Protein AF-A0A2S9FN72-F1 (afdb_monomer_lite)

Radius of gyration: 17.85 Å; chains: 1; bounding box: 38×39×51 Å

Sequence (129 aa):
HHTYTNIVGLDRDIGYGILRMSSDQRWRPYYLGNPVYAFLLMVLFQYGVALHEMESEKIASGEITLTDKKEILSGIWAKTKRQTLKDYVAFPLLAGPFAPWVFTGNLTANLMRNVWSYMIIFCGHFPED

Structure (mmCIF, N/CA/C/O backbone):
data_AF-A0A2S9FN72-F1
#
_entry.id   AF-A0A2S9FN72-F1
#
loop_
_atom_site.group_PDB
_atom_site.id
_atom_site.type_symbol
_atom_site.label_atom_id
_atom_site.label_alt_id
_atom_site.label_comp_id
_atom_site.label_asym_id
_atom_site.label_entity_id
_atom_site.label_seq_id
_atom_site.pdbx_PDB_ins_code
_atom_site.Cartn_x
_atom_site.Cartn_y
_atom_site.Cartn_z
_atom_site.occupancy
_atom_site.B_iso_or_equiv
_atom_site.auth_seq_id
_atom_site.auth_comp_id
_atom_site.auth_asym_id
_atom_site.auth_atom_id
_atom_site.pdbx_PDB_model_num
ATOM 1 N N . HIS A 1 1 ? 7.929 -3.745 20.448 1.00 47.62 1 HIS A N 1
ATOM 2 C CA . HIS A 1 1 ? 6.884 -3.291 19.509 1.00 47.62 1 HIS A CA 1
ATOM 3 C C . HIS A 1 1 ? 5.684 -4.235 19.441 1.00 47.62 1 HIS A C 1
ATOM 5 O O . HIS A 1 1 ? 4.637 -3.748 19.069 1.00 47.62 1 HIS A O 1
ATOM 11 N N . HIS A 1 2 ? 5.755 -5.481 19.932 1.00 48.53 2 HIS A N 1
ATOM 12 C CA . HIS A 1 2 ? 4.562 -6.288 20.228 1.00 48.53 2 HIS A CA 1
ATOM 13 C C . HIS A 1 2 ? 4.773 -6.946 21.596 1.00 48.53 2 HIS A C 1
ATOM 15 O O . HIS A 1 2 ? 5.497 -7.927 21.712 1.00 48.53 2 HIS A O 1
ATOM 21 N N . THR A 1 3 ? 4.283 -6.308 22.660 1.00 54.97 3 THR A N 1
ATOM 22 C CA . THR A 1 3 ? 4.331 -6.876 24.025 1.00 54.97 3 THR A CA 1
ATOM 23 C C . THR A 1 3 ? 3.070 -7.693 24.314 1.00 54.97 3 THR A C 1
ATOM 25 O O . THR A 1 3 ? 3.100 -8.611 25.124 1.00 54.97 3 THR A O 1
ATOM 28 N N . TYR A 1 4 ? 1.981 -7.387 23.609 1.00 57.78 4 TYR A N 1
ATOM 29 C CA . TYR A 1 4 ? 0.697 -8.064 23.693 1.00 57.78 4 TYR A CA 1
ATOM 30 C C . TYR A 1 4 ? 0.298 -8.460 22.277 1.00 57.78 4 TYR A C 1
ATOM 32 O O . TYR A 1 4 ? -0.337 -7.677 21.584 1.00 57.78 4 TYR A O 1
ATOM 40 N N . THR A 1 5 ? 0.756 -9.625 21.824 1.00 60.44 5 THR A N 1
ATOM 41 C CA . THR A 1 5 ? 0.338 -10.192 20.538 1.00 60.44 5 THR A CA 1
ATOM 42 C C . THR A 1 5 ? -0.960 -10.959 20.745 1.00 60.44 5 THR A C 1
ATOM 44 O O . THR A 1 5 ? -1.082 -11.731 21.695 1.00 60.44 5 THR A O 1
ATOM 47 N N . ASN A 1 6 ? -1.919 -10.742 19.861 1.00 62.75 6 ASN A N 1
ATOM 48 C CA . ASN A 1 6 ? -3.219 -11.385 19.813 1.00 62.75 6 ASN A CA 1
ATOM 49 C C . ASN A 1 6 ? -4.164 -11.151 21.009 1.00 62.75 6 ASN A C 1
ATOM 51 O O . ASN A 1 6 ? -5.056 -11.956 21.268 1.00 62.75 6 ASN A O 1
ATOM 55 N N . ILE A 1 7 ? -4.023 -10.030 21.725 1.00 63.84 7 ILE A N 1
ATOM 56 C CA . ILE A 1 7 ? -4.924 -9.673 22.834 1.00 63.84 7 ILE A CA 1
ATOM 57 C C . ILE A 1 7 ? -5.877 -8.554 22.410 1.00 63.84 7 ILE A C 1
ATOM 59 O O . ILE A 1 7 ? -5.453 -7.433 22.126 1.00 63.84 7 ILE A O 1
ATOM 63 N N . VAL A 1 8 ? -7.181 -8.833 22.428 1.00 62.31 8 VAL A N 1
ATOM 64 C CA . VAL A 1 8 ? -8.228 -7.858 22.087 1.00 62.31 8 VAL A CA 1
ATOM 65 C C . VAL A 1 8 ? -8.126 -6.627 22.998 1.00 62.31 8 VAL A C 1
ATOM 67 O O . VAL A 1 8 ? -8.187 -6.733 24.220 1.00 62.31 8 VAL A O 1
ATOM 70 N N . GLY A 1 9 ? -7.967 -5.444 22.397 1.00 62.22 9 GLY A N 1
ATOM 71 C CA . GLY A 1 9 ? -7.860 -4.163 23.109 1.00 62.22 9 GLY A CA 1
ATOM 72 C C . GLY A 1 9 ? -6.451 -3.782 23.583 1.00 62.22 9 GLY A C 1
ATOM 73 O O . GLY A 1 9 ? -6.269 -2.665 24.066 1.00 62.22 9 GLY A O 1
ATOM 74 N N . LEU A 1 10 ? -5.460 -4.666 23.426 1.00 60.31 10 LEU A N 1
ATOM 75 C CA . LEU A 1 10 ? -4.051 -4.430 23.779 1.00 60.31 10 LEU A CA 1
ATOM 76 C C . LEU A 1 10 ? -3.115 -4.582 22.573 1.00 60.31 10 LEU A C 1
ATOM 78 O O . LEU A 1 10 ? -2.146 -3.827 22.462 1.00 60.31 10 LEU A O 1
ATOM 82 N N . ASP A 1 11 ? -3.415 -5.519 21.673 1.00 62.31 11 ASP A N 1
ATOM 83 C CA . ASP A 1 11 ? -2.740 -5.651 20.388 1.00 62.31 11 ASP A CA 1
ATOM 84 C C . ASP A 1 11 ? -3.331 -4.674 19.371 1.00 62.31 11 ASP A C 1
ATOM 86 O O . ASP A 1 11 ? -4.547 -4.620 19.168 1.00 62.31 11 ASP A O 1
ATOM 90 N N . ARG A 1 12 ? -2.452 -3.917 18.711 1.00 60.97 12 ARG A N 1
ATOM 91 C CA . ARG A 1 12 ? -2.835 -3.020 17.617 1.00 60.97 12 ARG A CA 1
ATOM 92 C C . ARG A 1 12 ? -3.112 -3.754 16.318 1.00 60.97 12 ARG A C 1
ATOM 94 O O . ARG A 1 12 ? -3.816 -3.223 15.463 1.00 60.97 12 ARG A O 1
ATOM 101 N N . ASP A 1 13 ? -2.633 -4.980 16.209 1.00 61.84 13 ASP A N 1
ATOM 102 C CA . ASP A 1 13 ? -2.800 -5.779 15.011 1.00 61.84 13 ASP A CA 1
ATOM 103 C C . ASP A 1 13 ? -4.122 -6.584 15.035 1.00 61.84 13 ASP A C 1
ATOM 105 O O . ASP A 1 13 ? -4.658 -6.921 13.976 1.00 61.84 13 ASP A O 1
ATOM 109 N N . ILE A 1 14 ? -4.750 -6.783 16.211 1.00 53.97 14 ILE A N 1
ATOM 110 C CA . ILE A 1 14 ? -6.121 -7.317 16.333 1.00 53.97 14 ILE A CA 1
ATOM 111 C C . ILE A 1 14 ? -7.165 -6.196 16.237 1.00 53.97 14 ILE A C 1
ATOM 113 O O . ILE A 1 14 ? -7.628 -5.612 17.218 1.00 53.97 14 ILE A O 1
ATOM 117 N N . GLY A 1 15 ? -7.612 -5.965 15.003 1.00 55.94 15 GLY A N 1
ATOM 118 C CA . GLY A 1 15 ? -8.950 -5.456 14.707 1.00 55.94 15 GLY A CA 1
ATOM 119 C C . GLY A 1 15 ? -9.209 -3.994 15.075 1.00 55.94 15 GLY A C 1
ATOM 120 O O . GLY A 1 15 ? -10.265 -3.666 15.623 1.00 55.94 15 GLY A O 1
ATOM 121 N N . TYR A 1 16 ? -8.303 -3.096 14.708 1.00 56.41 16 TYR A N 1
ATOM 122 C CA . TYR A 1 16 ? -8.529 -1.657 14.823 1.00 56.41 16 TYR A CA 1
ATOM 123 C C . TYR A 1 16 ? -9.476 -1.121 13.735 1.00 56.41 16 TYR A C 1
ATOM 125 O O . TYR A 1 16 ? -9.081 -0.638 12.675 1.00 56.41 16 TYR A O 1
ATOM 133 N N . GLY A 1 17 ? -10.775 -1.286 13.991 1.00 54.28 17 GLY A N 1
ATOM 134 C CA . GLY A 1 17 ? -11.840 -0.467 13.410 1.00 54.28 17 GLY A CA 1
ATOM 135 C C . GLY A 1 17 ? -12.263 -0.800 11.979 1.00 54.28 17 GLY A C 1
ATOM 136 O O . GLY A 1 17 ? -13.459 -0.750 11.712 1.00 54.28 17 GLY A O 1
ATOM 137 N N . ILE A 1 18 ? -11.340 -1.177 11.089 1.00 62.81 18 ILE A N 1
ATOM 138 C CA . ILE A 1 18 ? -11.636 -1.456 9.671 1.00 62.81 18 ILE A CA 1
ATOM 139 C C . ILE A 1 18 ? -12.204 -2.865 9.492 1.00 62.81 18 ILE A C 1
ATOM 141 O O . ILE A 1 18 ? -13.175 -3.057 8.761 1.00 62.81 18 ILE A O 1
ATOM 145 N N . LEU A 1 19 ? -11.603 -3.847 10.169 1.00 71.25 19 LEU A N 1
ATOM 146 C CA . LEU A 1 19 ? -12.016 -5.242 10.106 1.00 71.25 19 LEU A CA 1
ATOM 147 C C . LEU A 1 19 ? -12.335 -5.781 11.489 1.00 71.25 19 LEU A C 1
ATOM 149 O O . LEU A 1 19 ? -11.505 -5.723 12.394 1.00 71.25 19 LEU A O 1
ATOM 153 N N . ARG A 1 20 ? -13.528 -6.358 11.632 1.00 75.56 20 ARG A N 1
ATOM 154 C CA . ARG A 1 20 ? -13.855 -7.183 12.797 1.00 75.56 20 ARG A CA 1
ATOM 155 C C . ARG A 1 20 ? -13.187 -8.549 12.652 1.00 75.56 20 ARG A C 1
ATO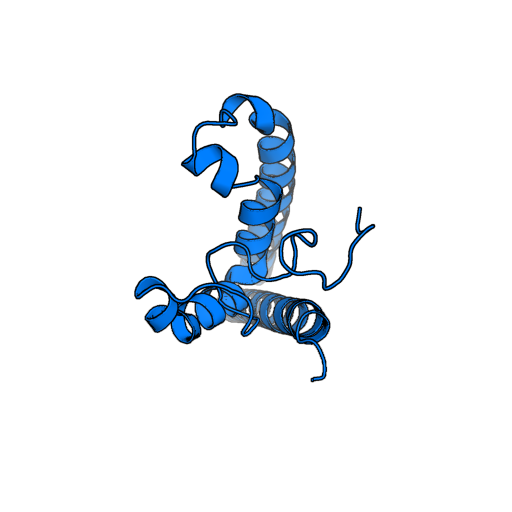M 157 O O . ARG A 1 20 ? -13.559 -9.276 11.732 1.00 75.56 20 ARG A O 1
ATOM 164 N N . MET A 1 21 ? -12.243 -8.881 13.535 1.00 71.38 21 MET A N 1
ATOM 165 C CA . MET A 1 21 ? -11.458 -10.130 13.471 1.00 71.38 21 MET A CA 1
ATOM 166 C C . MET A 1 21 ? -11.726 -11.110 14.622 1.00 71.38 21 MET A C 1
ATOM 168 O O . MET A 1 21 ? -11.480 -12.296 14.460 1.00 71.38 21 MET A O 1
ATOM 172 N N . SER A 1 22 ? -12.273 -10.647 15.753 1.00 71.31 22 SER A N 1
ATOM 173 C CA . SER A 1 22 ? -12.630 -11.498 16.902 1.00 71.31 22 SER A CA 1
ATOM 174 C C . SER A 1 22 ? -14.106 -11.337 17.290 1.00 71.31 22 SER A C 1
ATOM 176 O O . SER A 1 22 ? -14.722 -10.284 17.065 1.00 71.31 22 SER A O 1
ATOM 178 N N . SER A 1 23 ? -14.687 -12.388 17.883 1.00 72.56 23 SER A N 1
ATOM 179 C CA . SER A 1 23 ? -16.031 -12.372 18.469 1.00 72.56 23 SER A CA 1
ATOM 180 C C . SER A 1 23 ? -16.177 -11.342 19.586 1.00 72.56 23 SER A C 1
ATOM 182 O O . SER A 1 23 ? -17.244 -10.733 19.697 1.00 72.56 23 SER A O 1
ATOM 184 N N . ASP A 1 24 ? -15.098 -11.096 20.331 1.00 73.50 24 ASP A N 1
ATOM 185 C CA . ASP A 1 24 ? -15.058 -10.203 21.496 1.00 73.50 24 ASP A CA 1
ATOM 186 C C . ASP A 1 24 ? -15.210 -8.724 21.112 1.00 73.50 24 ASP A C 1
ATOM 188 O O . ASP A 1 24 ? -15.482 -7.860 21.949 1.00 73.50 24 ASP A O 1
ATOM 192 N N . GLN A 1 25 ? -15.082 -8.407 19.820 1.00 71.62 25 GLN A N 1
ATOM 193 C CA . GLN A 1 25 ? -15.306 -7.066 19.301 1.00 71.62 25 GLN A CA 1
ATOM 194 C C . GLN A 1 25 ? -16.803 -6.789 19.115 1.00 71.62 25 GLN A C 1
ATOM 196 O O . GLN A 1 25 ? -17.500 -7.467 18.345 1.00 71.62 25 GLN A O 1
ATOM 201 N N . ARG A 1 26 ? -17.293 -5.735 19.786 1.00 77.31 26 ARG A N 1
ATOM 202 C CA . ARG A 1 26 ? -18.696 -5.300 19.729 1.00 77.31 26 ARG A CA 1
ATOM 203 C C . ARG A 1 26 ? -19.118 -5.010 18.291 1.00 77.31 26 ARG A C 1
ATOM 205 O O . ARG A 1 26 ? -18.533 -4.167 17.617 1.00 77.31 26 ARG A O 1
ATOM 212 N N . TRP A 1 27 ? -20.180 -5.673 17.849 1.00 81.06 27 TRP A N 1
ATOM 213 C CA . TRP A 1 27 ? -20.680 -5.536 16.487 1.00 81.06 27 TRP A CA 1
ATOM 214 C C . TRP A 1 27 ? -21.222 -4.125 16.197 1.00 81.06 27 TRP A C 1
ATOM 216 O O . TRP A 1 27 ? -21.864 -3.497 17.042 1.00 81.06 27 TRP A O 1
ATOM 226 N N . ARG A 1 28 ? -20.973 -3.643 14.974 1.00 79.19 28 ARG A N 1
ATOM 227 C CA . ARG A 1 28 ? -21.467 -2.382 14.408 1.00 79.19 28 ARG A CA 1
ATOM 228 C C . ARG A 1 28 ? -21.844 -2.604 12.934 1.00 79.19 28 ARG A C 1
ATOM 230 O O . ARG A 1 28 ? -21.137 -3.354 12.262 1.00 79.19 28 ARG A O 1
ATOM 237 N N . PRO A 1 29 ? -22.863 -1.907 12.394 1.00 83.00 29 PRO A N 1
ATOM 238 C CA . PRO A 1 29 ? -23.276 -2.043 10.990 1.00 83.00 29 PRO A CA 1
ATOM 239 C C . PRO A 1 29 ? -22.162 -1.797 9.961 1.00 83.00 29 PRO A C 1
ATOM 241 O O . PRO A 1 29 ? -22.183 -2.379 8.884 1.00 83.00 29 PRO A O 1
ATOM 244 N N . TYR A 1 30 ? -21.162 -0.982 10.310 1.00 78.00 30 TYR A N 1
ATOM 245 C CA . TYR A 1 30 ? -19.958 -0.752 9.505 1.00 78.00 30 TYR A CA 1
ATOM 246 C C . TYR A 1 30 ? -19.255 -2.060 9.087 1.00 78.00 30 TYR A C 1
ATOM 248 O O . TYR A 1 30 ? -18.787 -2.177 7.957 1.00 78.00 30 TYR A O 1
ATOM 256 N N . TYR A 1 31 ? -19.258 -3.088 9.942 1.00 82.19 31 TYR A N 1
ATOM 257 C CA . TYR A 1 31 ? -18.594 -4.365 9.655 1.00 82.19 31 TYR A CA 1
ATOM 258 C C . TYR A 1 31 ? -19.297 -5.221 8.599 1.00 82.19 31 TYR A C 1
ATOM 260 O O . TYR A 1 31 ? -18.741 -6.233 8.185 1.00 82.19 31 TYR A O 1
ATOM 268 N N . LEU A 1 32 ? -20.475 -4.831 8.099 1.00 82.88 32 LEU A N 1
ATOM 269 C CA . LEU A 1 32 ? -21.039 -5.453 6.894 1.00 82.88 32 LEU A CA 1
ATOM 270 C C . LEU A 1 32 ? -20.109 -5.272 5.682 1.00 82.88 32 LEU A C 1
ATOM 272 O O . LEU A 1 32 ? -20.088 -6.114 4.788 1.00 82.88 32 LEU A O 1
ATOM 276 N N . GLY A 1 33 ? -19.296 -4.210 5.682 1.00 84.25 33 GLY A N 1
ATOM 277 C CA . GLY A 1 33 ? -18.266 -3.961 4.678 1.00 84.25 33 GLY A CA 1
ATOM 278 C C . GLY A 1 33 ? -16.979 -4.773 4.856 1.00 84.25 33 GLY A C 1
ATOM 279 O O . GLY A 1 33 ? -16.101 -4.644 4.006 1.00 84.25 33 GLY A O 1
ATOM 280 N N . ASN A 1 34 ? -16.852 -5.617 5.896 1.00 82.06 34 ASN A N 1
ATOM 281 C CA . ASN A 1 34 ? -15.629 -6.384 6.192 1.00 82.06 34 ASN A CA 1
ATOM 282 C C . ASN A 1 34 ? -15.005 -7.038 4.943 1.00 82.06 34 ASN A C 1
ATOM 284 O O . ASN A 1 34 ? -13.820 -6.826 4.702 1.00 82.06 34 ASN A O 1
ATOM 288 N N . PRO A 1 35 ? -15.756 -7.789 4.110 1.00 83.75 35 PRO A N 1
ATOM 289 C CA . PRO A 1 35 ? -15.171 -8.446 2.940 1.00 83.75 35 PRO A CA 1
ATOM 290 C C . PRO A 1 35 ? -14.572 -7.455 1.933 1.00 83.75 35 PRO A C 1
ATOM 292 O O . PRO A 1 35 ? -13.515 -7.705 1.357 1.00 83.75 35 PRO A O 1
ATOM 295 N N . VAL A 1 36 ? -15.222 -6.304 1.748 1.00 83.12 36 VAL A N 1
ATOM 296 C CA . VAL A 1 36 ? -14.769 -5.253 0.828 1.00 83.12 36 VAL A CA 1
ATOM 297 C C . VAL A 1 36 ? -13.529 -4.561 1.381 1.00 83.12 36 VAL A C 1
ATOM 299 O O . VAL A 1 36 ? -12.555 -4.371 0.655 1.00 83.12 36 VAL A O 1
ATOM 302 N N . TYR A 1 37 ? -13.530 -4.217 2.669 1.00 80.12 37 TYR A N 1
ATOM 303 C CA . TYR A 1 37 ? -12.377 -3.587 3.307 1.00 80.12 37 TYR A CA 1
ATOM 304 C C . TYR A 1 37 ? -11.169 -4.523 3.344 1.00 80.12 37 TYR A C 1
ATOM 306 O O . TYR A 1 37 ? -10.057 -4.075 3.081 1.00 80.12 37 TYR A O 1
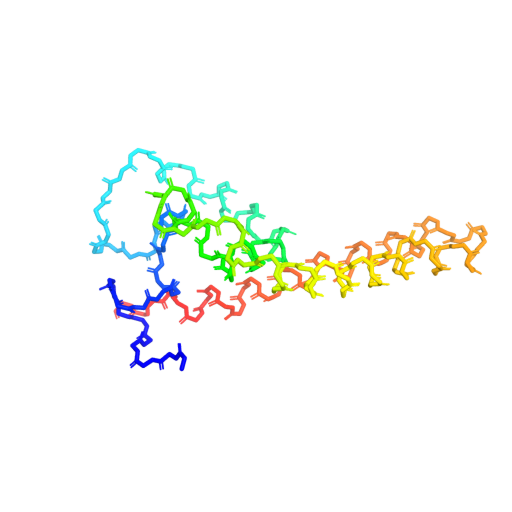ATOM 314 N N . ALA A 1 38 ? -11.385 -5.820 3.574 1.00 82.06 38 ALA A N 1
ATOM 315 C CA . ALA A 1 38 ? -10.344 -6.843 3.526 1.00 82.06 38 ALA A CA 1
ATOM 316 C C . ALA A 1 38 ? -9.741 -6.958 2.128 1.00 82.06 38 ALA A C 1
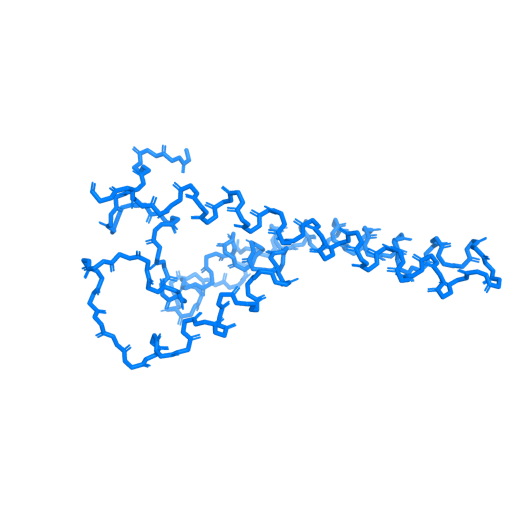ATOM 318 O O . ALA A 1 38 ? -8.522 -6.931 1.979 1.00 82.06 38 ALA A O 1
ATOM 319 N N . PHE A 1 39 ? -10.580 -6.994 1.094 1.00 82.56 39 PHE A N 1
ATOM 320 C CA . PHE A 1 39 ? -10.111 -7.029 -0.287 1.00 82.56 39 PHE A CA 1
ATOM 321 C C . PHE A 1 39 ? -9.314 -5.772 -0.669 1.00 82.56 39 PHE A C 1
ATOM 323 O O . PHE A 1 39 ? -8.234 -5.871 -1.254 1.00 82.56 39 PHE A O 1
ATOM 330 N N . LEU A 1 40 ? -9.811 -4.584 -0.312 1.00 80.94 40 LEU A N 1
ATOM 331 C CA . LEU A 1 40 ? -9.111 -3.328 -0.585 1.00 80.94 40 LEU A CA 1
ATOM 332 C C . LEU A 1 40 ? -7.789 -3.242 0.180 1.00 80.94 40 LEU A C 1
ATOM 334 O O . LEU A 1 40 ? -6.781 -2.852 -0.407 1.00 80.94 40 LEU A O 1
ATOM 338 N N . LEU A 1 41 ? -7.765 -3.657 1.449 1.00 80.06 41 LEU A N 1
ATOM 339 C CA . LEU A 1 41 ? -6.538 -3.756 2.238 1.00 80.06 41 LEU A CA 1
ATOM 340 C C . LEU A 1 41 ? -5.557 -4.763 1.637 1.00 80.06 41 LEU A C 1
ATOM 342 O O . LEU A 1 41 ? -4.365 -4.490 1.622 1.00 80.06 41 LEU A O 1
ATOM 346 N N . MET A 1 42 ? -6.031 -5.883 1.096 1.00 80.00 42 MET A N 1
ATOM 347 C CA . MET A 1 42 ? -5.183 -6.879 0.444 1.00 80.00 42 MET A CA 1
ATOM 348 C C . MET A 1 42 ? -4.528 -6.326 -0.829 1.00 80.00 42 MET A C 1
ATOM 350 O O . MET A 1 42 ? -3.323 -6.470 -1.021 1.00 80.00 42 MET A O 1
ATOM 354 N N . VAL A 1 43 ? -5.292 -5.656 -1.695 1.00 80.69 43 VAL A N 1
ATOM 355 C CA . VAL A 1 43 ? -4.779 -5.108 -2.966 1.00 80.69 43 VAL A CA 1
ATOM 356 C C . VAL A 1 43 ? -3.909 -3.867 -2.740 1.00 80.69 43 VAL A C 1
ATOM 358 O O . VAL A 1 43 ? -2.909 -3.665 -3.434 1.00 80.69 43 VAL A O 1
ATOM 361 N N . LEU A 1 44 ? -4.257 -3.046 -1.749 1.00 76.69 44 LEU A N 1
ATOM 362 C CA . LEU A 1 44 ? -3.589 -1.784 -1.426 1.00 76.69 44 LEU A CA 1
ATOM 363 C C . LEU A 1 44 ? -2.709 -1.889 -0.177 1.00 76.69 44 LEU A C 1
ATOM 365 O O . LEU A 1 44 ? -2.415 -0.867 0.441 1.00 76.69 44 LEU A O 1
ATOM 369 N N . PHE A 1 45 ? -2.260 -3.093 0.186 1.00 75.25 45 PHE A N 1
ATOM 370 C CA . PHE A 1 45 ? -1.619 -3.370 1.475 1.00 75.25 45 PHE A CA 1
ATOM 371 C C . PHE A 1 45 ? -0.481 -2.410 1.818 1.00 75.25 45 PHE A C 1
ATOM 373 O O . PHE A 1 45 ? -0.416 -1.882 2.921 1.00 75.25 45 PHE A O 1
ATOM 380 N N . GLN A 1 46 ? 0.365 -2.084 0.842 1.00 70.38 46 GLN A N 1
ATOM 381 C CA . GLN A 1 46 ? 1.443 -1.108 1.012 1.00 70.38 46 GLN A CA 1
ATOM 382 C C . GLN A 1 46 ? 0.980 0.285 1.466 1.00 70.38 46 GLN A C 1
ATOM 384 O O . GLN A 1 46 ? 1.669 0.939 2.243 1.00 70.38 46 GLN A O 1
ATOM 389 N N . TYR A 1 47 ? -0.183 0.735 0.992 1.00 68.69 47 TYR A N 1
ATOM 390 C CA . TYR A 1 47 ? -0.794 2.000 1.389 1.00 68.69 47 TYR A CA 1
ATOM 391 C C . TYR A 1 47 ? -1.548 1.850 2.712 1.00 68.69 47 TYR A C 1
ATOM 393 O O . TYR A 1 47 ? -1.521 2.767 3.528 1.00 68.69 47 TYR A O 1
ATOM 401 N N . GLY A 1 48 ? -2.158 0.684 2.951 1.00 67.56 48 GLY A N 1
ATOM 402 C CA . GLY A 1 48 ? -2.790 0.336 4.224 1.00 67.56 48 GLY A CA 1
ATOM 403 C C . GLY A 1 48 ? -1.801 0.354 5.391 1.00 67.56 48 GLY A C 1
ATOM 404 O O . GLY A 1 48 ? -2.074 0.984 6.405 1.00 67.56 48 GLY A O 1
ATOM 405 N N . VAL A 1 49 ? -0.614 -0.236 5.220 1.00 66.38 49 VAL A N 1
ATOM 406 C CA . VAL A 1 49 ? 0.463 -0.209 6.226 1.00 66.38 49 VAL A CA 1
ATOM 407 C C . VAL A 1 49 ? 0.970 1.213 6.461 1.00 66.38 49 VAL A C 1
ATOM 409 O O . VAL A 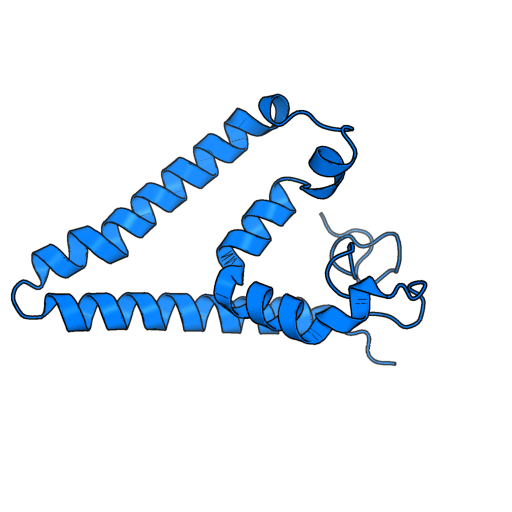1 49 ? 1.154 1.603 7.608 1.00 66.38 49 VAL A O 1
ATOM 412 N N . ALA A 1 50 ? 1.134 2.020 5.408 1.00 66.06 50 ALA A N 1
ATOM 413 C CA . ALA A 1 50 ? 1.529 3.420 5.566 1.00 66.06 50 ALA A CA 1
ATOM 414 C C . ALA A 1 50 ? 0.475 4.227 6.351 1.00 66.06 50 ALA A C 1
ATOM 416 O O . ALA A 1 50 ? 0.820 4.983 7.255 1.00 66.06 50 ALA A O 1
ATOM 417 N N . LEU A 1 51 ? -0.815 4.029 6.059 1.00 63.88 51 LEU A N 1
ATOM 418 C CA . LEU A 1 51 ? -1.919 4.628 6.821 1.00 63.88 51 LEU A CA 1
ATOM 419 C C . LEU A 1 51 ? -1.985 4.118 8.271 1.00 63.88 51 LEU A C 1
ATOM 421 O O . LEU A 1 51 ? -2.382 4.867 9.168 1.00 63.88 51 LEU A O 1
ATOM 425 N N . HIS A 1 52 ? -1.597 2.865 8.505 1.00 64.50 52 HIS A N 1
ATOM 426 C CA . HIS A 1 52 ? -1.536 2.262 9.834 1.00 64.50 52 HIS A CA 1
ATOM 427 C C . HIS A 1 52 ? -0.390 2.853 10.669 1.00 64.50 52 HIS A C 1
ATOM 429 O O . HIS A 1 52 ? -0.604 3.294 11.797 1.00 64.50 52 HIS A O 1
ATOM 435 N N . GLU A 1 53 ? 0.806 2.970 10.088 1.00 63.50 53 GLU A N 1
ATOM 436 C CA . GLU A 1 53 ? 1.980 3.601 10.710 1.00 63.50 53 GLU A CA 1
ATOM 437 C C . GLU A 1 53 ? 1.715 5.081 11.059 1.00 63.50 53 GLU A C 1
ATOM 439 O O . GLU A 1 53 ? 2.175 5.610 12.079 1.00 63.50 53 GLU A O 1
ATOM 444 N N . MET A 1 54 ? 0.868 5.746 10.268 1.00 57.00 54 MET A N 1
ATOM 445 C CA . MET A 1 54 ? 0.406 7.103 10.549 1.00 57.00 54 MET A CA 1
ATOM 446 C C . MET A 1 54 ? -0.525 7.216 11.766 1.00 57.00 54 MET A C 1
ATOM 448 O O . MET A 1 54 ? -0.800 8.340 12.178 1.00 57.00 54 MET A O 1
ATOM 452 N N . GLU A 1 55 ? -0.932 6.122 12.422 1.00 59.84 55 GLU A N 1
ATOM 453 C CA . GLU A 1 55 ? -1.999 6.116 13.442 1.00 59.84 55 GLU A CA 1
ATOM 454 C C . GLU A 1 55 ? -3.214 6.919 12.945 1.00 59.84 55 GLU A C 1
ATOM 456 O O . GLU A 1 55 ? -3.683 7.846 13.607 1.00 59.84 55 GLU A O 1
ATOM 461 N N . SER A 1 56 ? -3.684 6.602 11.735 1.00 55.66 56 SER A N 1
ATOM 462 C CA . SER A 1 56 ? -4.783 7.312 11.063 1.00 55.66 56 SER A CA 1
ATOM 463 C C . SER A 1 56 ? -6.034 7.496 11.935 1.00 55.66 56 SER A C 1
ATOM 465 O O . SER A 1 56 ? -6.738 8.488 11.776 1.00 55.66 56 SER A O 1
ATOM 467 N N . GLU A 1 57 ? -6.266 6.624 12.917 1.00 55.06 57 GLU A N 1
ATOM 468 C CA . GLU A 1 57 ? -7.329 6.780 13.912 1.00 55.06 57 GLU A CA 1
ATOM 469 C C . GLU A 1 57 ? -7.121 7.928 14.900 1.00 55.06 57 GLU A C 1
ATOM 471 O O . GLU A 1 57 ? -8.083 8.617 15.218 1.00 55.06 57 GLU A O 1
ATOM 476 N N . LYS A 1 58 ? -5.890 8.185 15.355 1.00 54.25 58 LYS A N 1
ATOM 477 C CA . LYS A 1 58 ? -5.588 9.332 16.228 1.00 54.25 58 LYS A CA 1
ATOM 478 C C . LYS A 1 58 ? -5.645 10.654 15.476 1.00 54.25 58 LYS A C 1
ATOM 480 O O . LYS A 1 58 ? -5.939 11.696 16.051 1.00 54.25 58 LYS A O 1
ATOM 485 N N . ILE A 1 59 ? -5.385 10.604 14.171 1.00 55.75 59 ILE A N 1
ATOM 486 C CA . ILE A 1 59 ? -5.618 11.734 13.271 1.00 55.75 59 ILE A CA 1
ATOM 487 C C . ILE A 1 59 ? -7.131 11.943 13.092 1.00 55.75 59 ILE A C 1
ATOM 489 O O . ILE A 1 59 ? -7.600 13.076 13.152 1.00 55.75 59 ILE A O 1
ATOM 493 N N . ALA A 1 60 ? -7.908 10.867 12.925 1.00 54.69 60 ALA A N 1
ATOM 494 C CA . ALA A 1 60 ? -9.365 10.934 12.793 1.00 54.69 60 ALA A CA 1
ATOM 495 C C . ALA A 1 60 ? -10.081 11.350 14.094 1.00 54.69 60 ALA A C 1
ATOM 497 O O . ALA A 1 60 ? -11.109 12.022 14.026 1.00 54.69 60 ALA A O 1
ATOM 498 N N . SER A 1 61 ? -9.542 10.994 15.265 1.00 56.84 61 SER A N 1
ATOM 499 C CA . SER A 1 61 ? -10.034 11.431 16.580 1.00 56.84 61 SER A CA 1
ATOM 500 C C . SER A 1 61 ? -9.516 12.813 16.999 1.00 56.84 61 SER A C 1
ATOM 502 O O . SER A 1 61 ? -9.985 13.358 17.995 1.00 56.84 61 SER A O 1
ATOM 504 N N . GLY A 1 62 ? -8.579 13.394 16.239 1.00 55.44 62 GLY A N 1
ATOM 505 C CA . GLY A 1 62 ? -7.982 14.702 16.518 1.00 55.44 62 GLY A CA 1
ATOM 506 C C . GLY A 1 62 ? -6.952 14.711 17.653 1.00 55.44 62 GLY A C 1
ATOM 507 O O . GLY A 1 62 ? -6.532 15.784 18.073 1.00 55.44 62 GLY A O 1
ATOM 508 N N . GLU A 1 63 ? -6.530 13.544 18.147 1.00 56.19 63 GLU A N 1
ATOM 509 C CA . GLU A 1 63 ? -5.491 13.408 19.177 1.00 56.19 63 GLU A CA 1
ATOM 510 C C . GLU A 1 63 ? -4.078 13.714 18.657 1.00 56.19 63 GLU A C 1
ATOM 512 O O . GLU A 1 63 ? -3.202 14.070 19.444 1.00 56.19 63 GLU A O 1
ATOM 517 N N . ILE A 1 64 ? -3.833 13.563 17.349 1.00 57.41 64 ILE A N 1
ATOM 518 C CA . ILE A 1 64 ? -2.532 13.828 16.716 1.00 57.41 64 ILE A CA 1
ATOM 519 C C . ILE A 1 64 ? -2.722 14.681 15.464 1.00 57.41 64 ILE A C 1
ATOM 521 O O . ILE A 1 64 ? -3.563 14.386 14.610 1.00 57.41 64 ILE A O 1
ATOM 525 N N . THR A 1 65 ? -1.891 15.710 15.307 1.00 56.34 65 THR A N 1
ATOM 526 C CA . THR A 1 65 ? -1.925 16.578 14.128 1.00 56.34 65 THR A CA 1
ATOM 527 C C . THR A 1 65 ? -1.073 15.974 13.013 1.00 56.34 65 THR A C 1
ATOM 529 O O . THR A 1 65 ? 0.037 15.502 13.249 1.00 56.34 65 THR A O 1
ATOM 532 N N . LEU A 1 66 ? -1.528 16.055 11.755 1.00 57.47 66 LEU A N 1
ATOM 533 C CA . LEU A 1 66 ? -0.737 15.649 10.574 1.00 57.47 66 LEU A CA 1
ATOM 534 C C . LEU A 1 66 ? 0.664 16.296 10.532 1.00 57.47 66 LEU A C 1
ATOM 536 O O . LEU A 1 66 ? 1.595 15.742 9.947 1.00 57.47 66 LEU A O 1
ATOM 540 N N . THR A 1 67 ? 0.819 17.457 11.170 1.00 59.78 67 THR A N 1
ATOM 541 C CA . THR A 1 67 ? 2.079 18.190 11.317 1.00 59.78 67 THR A CA 1
ATOM 542 C C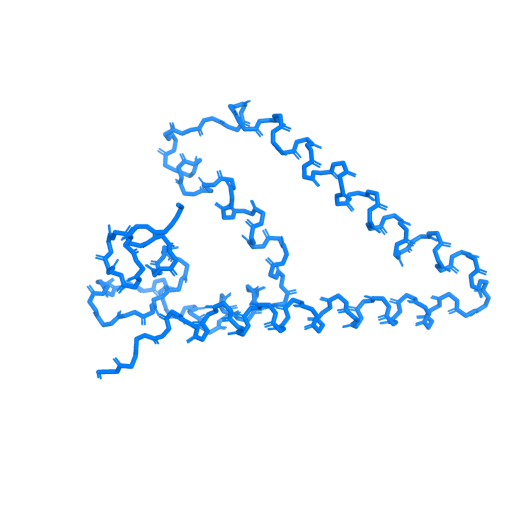 . THR A 1 67 ? 3.114 17.435 12.154 1.00 59.78 67 THR A C 1
ATOM 544 O O . THR A 1 67 ? 4.294 17.473 11.810 1.00 59.78 67 THR A O 1
ATOM 547 N N . ASP A 1 68 ? 2.685 16.689 13.176 1.00 63.53 68 ASP A N 1
ATOM 548 C CA . ASP A 1 68 ? 3.569 15.977 14.112 1.00 63.53 68 ASP A CA 1
ATOM 549 C C . ASP A 1 68 ? 4.236 14.755 13.459 1.00 63.53 68 ASP A C 1
ATOM 551 O O . ASP A 1 68 ? 5.320 14.333 13.855 1.00 63.53 68 ASP A O 1
ATOM 555 N N . LYS A 1 69 ? 3.622 14.211 12.399 1.00 61.75 69 LYS A N 1
ATOM 556 C CA . LYS A 1 69 ? 4.149 13.075 11.619 1.00 61.75 69 LYS A CA 1
ATOM 557 C C . LYS A 1 69 ? 4.704 13.465 10.250 1.00 61.75 69 LYS A C 1
ATOM 559 O O . LYS A 1 69 ? 5.026 12.592 9.441 1.00 61.75 69 LYS A O 1
ATOM 564 N N . LYS A 1 70 ? 4.852 14.764 9.974 1.00 66.56 70 LYS A N 1
ATOM 565 C CA . LYS A 1 70 ? 5.300 15.277 8.670 1.00 66.56 70 LYS A CA 1
ATOM 566 C C . LYS A 1 70 ? 6.681 14.753 8.266 1.00 66.56 70 LYS A C 1
ATOM 568 O O . LYS A 1 70 ? 6.894 14.453 7.094 1.00 66.56 70 LYS A O 1
ATOM 573 N N . GLU A 1 71 ? 7.602 14.621 9.216 1.00 68.06 71 GLU A N 1
ATOM 574 C CA . GLU A 1 71 ? 8.963 14.140 8.956 1.00 68.06 71 GLU A CA 1
ATOM 575 C C . GLU A 1 71 ? 8.970 12.662 8.534 1.00 68.06 71 GLU A C 1
ATOM 577 O O . GLU A 1 71 ? 9.514 12.322 7.480 1.00 68.06 71 GLU A O 1
ATOM 582 N N . ILE A 1 72 ? 8.242 11.810 9.265 1.00 66.75 72 ILE A N 1
ATOM 583 C CA . ILE A 1 72 ? 8.042 10.389 8.934 1.00 66.75 72 ILE A CA 1
ATOM 584 C C . ILE A 1 72 ? 7.361 10.246 7.568 1.00 66.75 72 ILE A C 1
ATOM 586 O O . ILE A 1 72 ? 7.839 9.509 6.700 1.00 66.75 72 ILE A O 1
ATOM 590 N N . LEU A 1 73 ? 6.289 11.011 7.334 1.00 66.25 73 LEU A N 1
ATOM 591 C CA . LEU A 1 73 ? 5.559 10.998 6.069 1.00 66.25 73 LEU A CA 1
ATOM 592 C C . LEU A 1 73 ? 6.455 11.411 4.898 1.00 66.25 73 LEU A C 1
ATOM 594 O O . LEU A 1 73 ? 6.392 10.803 3.831 1.00 66.25 73 LEU A O 1
ATOM 598 N N . SER A 1 74 ? 7.318 12.411 5.095 1.00 68.75 74 SER A N 1
ATOM 599 C CA . SER A 1 74 ? 8.259 12.860 4.069 1.00 68.75 74 SER A CA 1
ATOM 600 C C . SER A 1 74 ? 9.281 11.777 3.706 1.00 68.75 74 SER A C 1
ATOM 602 O O . SER A 1 74 ? 9.576 11.593 2.523 1.00 68.75 74 SER A O 1
ATOM 604 N N . GLY A 1 75 ? 9.755 11.003 4.690 1.00 72.94 75 GLY A N 1
ATOM 605 C CA . GLY A 1 75 ? 10.671 9.882 4.477 1.00 72.94 75 GLY A CA 1
ATOM 606 C C . GLY A 1 75 ? 10.012 8.724 3.725 1.00 72.94 75 GLY A C 1
ATOM 607 O O . GLY A 1 75 ? 10.551 8.248 2.718 1.00 72.94 75 GLY A O 1
ATOM 608 N N . ILE A 1 76 ? 8.813 8.317 4.156 1.00 70.12 76 ILE A N 1
ATOM 609 C CA . ILE A 1 76 ? 8.013 7.281 3.480 1.00 70.12 76 ILE A CA 1
ATOM 610 C C . ILE A 1 76 ? 7.687 7.723 2.051 1.00 70.12 76 ILE A C 1
ATOM 612 O O . ILE A 1 76 ? 7.863 6.947 1.108 1.00 70.12 76 ILE A O 1
ATOM 616 N N . TRP A 1 77 ? 7.283 8.980 1.861 1.00 69.31 77 TRP A N 1
ATOM 617 C CA . TRP A 1 77 ? 6.967 9.542 0.551 1.00 69.31 77 TRP A CA 1
ATOM 618 C C . TRP A 1 77 ? 8.182 9.600 -0.374 1.00 69.31 77 TRP A C 1
ATOM 620 O O . TRP A 1 77 ? 8.086 9.176 -1.523 1.00 69.31 77 TRP A O 1
ATOM 630 N N . ALA A 1 78 ? 9.339 10.068 0.100 1.00 74.75 78 ALA A N 1
ATOM 631 C CA . ALA A 1 78 ? 10.562 10.114 -0.702 1.00 74.75 78 ALA A CA 1
ATOM 632 C C . ALA A 1 78 ? 10.989 8.710 -1.160 1.00 74.75 78 ALA A C 1
ATOM 634 O O . ALA A 1 78 ? 11.337 8.509 -2.330 1.00 74.75 78 ALA A O 1
ATOM 635 N N . LYS A 1 79 ? 10.901 7.724 -0.260 1.00 75.19 79 LYS A N 1
ATOM 636 C CA . LYS A 1 79 ? 11.207 6.320 -0.558 1.00 75.19 79 LYS A CA 1
ATOM 637 C C . LYS A 1 79 ? 10.213 5.729 -1.557 1.00 75.19 79 LYS A C 1
ATOM 639 O O . LYS A 1 79 ? 10.633 5.160 -2.564 1.00 75.19 79 LYS A O 1
ATOM 644 N N . THR A 1 80 ? 8.919 5.934 -1.317 1.00 73.19 80 THR A N 1
ATOM 645 C CA . THR A 1 80 ? 7.828 5.449 -2.175 1.00 73.19 80 THR A CA 1
ATOM 646 C C . THR A 1 80 ? 7.931 6.066 -3.559 1.00 73.19 80 THR A C 1
ATOM 648 O O . THR A 1 80 ? 7.996 5.345 -4.545 1.00 73.19 80 THR A O 1
ATOM 651 N N . LYS A 1 81 ? 8.073 7.392 -3.649 1.00 73.50 81 LYS A N 1
ATOM 652 C CA . LYS A 1 81 ? 8.229 8.110 -4.915 1.00 73.50 81 LYS A CA 1
ATOM 653 C C . LYS A 1 81 ? 9.421 7.586 -5.706 1.00 73.50 81 LYS A C 1
ATOM 655 O O . LYS A 1 81 ? 9.278 7.328 -6.894 1.00 73.50 81 LYS A O 1
ATOM 660 N N . ARG A 1 82 ? 10.586 7.398 -5.074 1.00 77.62 82 ARG A N 1
ATOM 661 C CA . ARG A 1 82 ? 11.780 6.874 -5.758 1.00 77.62 82 ARG A CA 1
ATOM 662 C C . ARG A 1 82 ? 11.563 5.456 -6.285 1.00 77.62 82 ARG A C 1
ATOM 664 O O . ARG A 1 82 ? 12.045 5.152 -7.372 1.00 77.62 82 ARG A O 1
ATOM 671 N N . GLN A 1 83 ? 10.861 4.612 -5.533 1.00 73.75 83 GLN A N 1
ATOM 672 C CA . GLN A 1 83 ? 10.558 3.242 -5.939 1.00 73.75 83 GLN A CA 1
ATOM 673 C C . GLN A 1 83 ? 9.532 3.216 -7.082 1.00 73.75 83 GLN A C 1
ATOM 675 O O . GLN A 1 83 ? 9.810 2.660 -8.139 1.00 73.75 83 GLN A O 1
ATOM 680 N N . THR A 1 84 ? 8.417 3.935 -6.943 1.00 75.44 84 THR A N 1
ATOM 681 C CA . THR A 1 84 ? 7.376 4.049 -7.973 1.00 75.44 84 THR A CA 1
ATOM 682 C C . THR A 1 84 ? 7.919 4.649 -9.270 1.00 75.44 84 THR A C 1
ATOM 684 O O . THR A 1 84 ? 7.606 4.164 -10.353 1.00 75.44 84 THR A O 1
ATOM 687 N N . LEU A 1 85 ? 8.767 5.680 -9.191 1.00 78.06 85 LEU A N 1
ATOM 688 C CA . LEU A 1 85 ? 9.357 6.287 -10.386 1.00 78.06 85 LEU A CA 1
ATOM 689 C C . LEU A 1 85 ? 10.280 5.304 -11.119 1.00 78.06 85 LEU A C 1
ATOM 691 O O . LEU A 1 85 ? 10.332 5.302 -12.345 1.00 78.06 85 LEU A O 1
ATOM 695 N N . LYS A 1 86 ? 11.004 4.453 -10.387 1.00 76.00 86 LYS A N 1
ATOM 696 C CA . LYS A 1 86 ? 11.825 3.408 -11.007 1.00 76.00 86 LYS A CA 1
ATOM 697 C C . LYS A 1 86 ? 10.955 2.355 -11.686 1.00 76.00 86 LYS A C 1
ATOM 699 O O . LYS A 1 86 ? 11.132 2.104 -12.876 1.00 76.00 86 LYS A O 1
ATOM 704 N N . ASP A 1 87 ? 9.996 1.815 -10.944 1.00 72.06 87 ASP A N 1
ATOM 705 C CA . ASP A 1 87 ? 9.208 0.656 -11.362 1.00 72.06 87 ASP A CA 1
ATOM 706 C C . ASP A 1 87 ? 8.228 0.992 -12.496 1.00 72.06 87 ASP A C 1
ATOM 708 O O . ASP A 1 87 ? 8.018 0.187 -13.401 1.00 72.06 87 ASP A O 1
ATOM 712 N N . TYR A 1 88 ? 7.681 2.207 -12.516 1.00 70.69 88 TYR A N 1
ATOM 713 C CA . TYR A 1 88 ? 6.631 2.580 -13.470 1.00 70.69 88 TYR A CA 1
ATOM 714 C C . TYR A 1 88 ? 7.054 3.603 -14.526 1.00 70.69 88 TYR A C 1
ATOM 716 O O . TYR A 1 88 ? 6.303 3.826 -15.472 1.00 70.69 88 TYR A O 1
ATOM 724 N N . VAL A 1 89 ? 8.237 4.214 -14.405 1.00 75.69 89 VAL A N 1
ATOM 725 C CA . VAL A 1 89 ? 8.720 5.207 -15.382 1.00 75.69 89 VAL A CA 1
ATOM 726 C C . VAL A 1 89 ? 10.096 4.833 -15.918 1.00 75.69 89 VAL A C 1
ATOM 728 O O . VAL A 1 89 ? 10.242 4.662 -17.123 1.00 75.69 89 VAL A O 1
ATOM 731 N N . ALA A 1 90 ? 11.099 4.633 -15.060 1.00 79.75 90 ALA A N 1
ATOM 732 C CA . ALA A 1 90 ? 12.460 4.364 -15.525 1.00 79.75 90 ALA A CA 1
ATOM 733 C C . ALA A 1 90 ? 12.577 3.023 -16.270 1.00 79.75 90 ALA A C 1
ATOM 735 O O . ALA A 1 90 ? 13.097 2.995 -17.384 1.00 79.75 90 ALA A O 1
ATOM 736 N N . PHE A 1 91 ? 12.075 1.921 -15.699 1.00 77.75 91 PHE A N 1
ATOM 737 C CA . PHE A 1 91 ? 12.156 0.610 -16.356 1.00 77.75 91 PHE A CA 1
ATOM 738 C C . PHE A 1 91 ? 11.287 0.501 -17.615 1.00 77.75 91 PHE A C 1
ATOM 740 O O . PHE A 1 91 ? 11.796 0.000 -18.617 1.00 77.75 91 PHE A O 1
ATOM 747 N N . PRO A 1 92 ? 10.036 1.001 -17.641 1.00 73.06 92 PRO A N 1
ATOM 748 C CA . PRO A 1 92 ? 9.253 1.012 -18.873 1.00 73.06 92 PRO A CA 1
ATOM 749 C C . PRO A 1 92 ? 9.891 1.864 -19.976 1.00 73.06 92 PRO A C 1
ATOM 751 O O . PRO A 1 92 ? 9.939 1.420 -21.118 1.00 73.06 92 PRO A O 1
ATOM 754 N N . LEU A 1 93 ? 10.453 3.036 -19.653 1.00 77.94 93 LEU A N 1
ATOM 755 C CA . LEU A 1 93 ? 11.147 3.869 -20.645 1.00 77.94 93 LEU A CA 1
ATOM 756 C C . LEU A 1 93 ? 12.412 3.193 -21.194 1.00 77.94 93 LEU A C 1
ATOM 758 O O . LEU A 1 93 ? 12.661 3.266 -22.395 1.00 77.94 93 LEU A O 1
ATOM 762 N N . LEU A 1 94 ? 13.176 2.495 -20.347 1.00 81.44 94 LEU A N 1
ATOM 763 C CA . LEU A 1 94 ? 14.332 1.698 -20.781 1.00 81.44 94 LEU A CA 1
ATOM 764 C C . LEU A 1 94 ? 13.932 0.495 -21.651 1.00 81.44 94 LEU A C 1
ATOM 766 O O . LEU A 1 94 ? 14.715 0.062 -22.491 1.00 81.44 94 LEU A O 1
ATOM 770 N N . ALA A 1 95 ? 12.721 -0.035 -21.470 1.00 76.94 95 ALA A N 1
ATOM 771 C CA . ALA A 1 95 ? 12.207 -1.177 -22.223 1.00 76.94 95 ALA A CA 1
ATOM 772 C C . ALA A 1 95 ? 11.684 -0.820 -23.628 1.00 76.94 95 ALA A C 1
ATOM 774 O O . ALA A 1 95 ? 11.420 -1.721 -24.430 1.00 76.94 95 ALA A O 1
ATOM 775 N N . GLY A 1 96 ? 11.522 0.471 -23.944 1.00 80.44 96 GLY A N 1
ATOM 776 C CA . GLY A 1 96 ? 11.102 0.942 -25.265 1.00 80.44 96 GLY A CA 1
ATOM 777 C C . GLY A 1 96 ? 9.764 0.322 -25.715 1.00 80.44 96 GLY A C 1
ATOM 778 O O . GLY A 1 96 ? 8.763 0.491 -25.020 1.00 80.44 96 GLY A O 1
ATOM 779 N N . PRO A 1 97 ? 9.696 -0.421 -26.840 1.00 84.06 97 PRO A N 1
ATOM 780 C CA . PRO A 1 97 ? 8.455 -1.054 -27.312 1.00 84.06 97 PRO A CA 1
ATOM 781 C C . PRO A 1 97 ? 7.847 -2.066 -26.328 1.00 84.06 97 PRO A C 1
ATOM 783 O O . PRO A 1 97 ? 6.647 -2.327 -26.370 1.00 84.06 97 PRO A O 1
ATOM 786 N N . PHE A 1 98 ? 8.658 -2.627 -25.425 1.00 82.19 98 PHE A N 1
ATOM 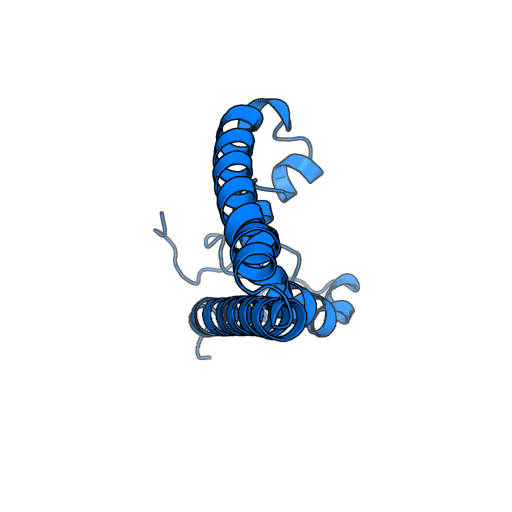787 C CA . PHE A 1 98 ? 8.204 -3.570 -24.401 1.00 82.19 98 PHE A CA 1
ATOM 788 C C . PHE A 1 98 ? 7.715 -2.878 -23.119 1.00 82.19 98 PHE A C 1
ATOM 790 O O . PHE A 1 98 ? 7.365 -3.564 -22.155 1.00 82.19 98 PHE A O 1
ATOM 797 N N . ALA A 1 99 ? 7.638 -1.541 -23.099 1.00 78.38 99 ALA A N 1
ATOM 798 C CA . ALA A 1 99 ? 7.141 -0.763 -21.964 1.00 78.38 99 ALA A CA 1
ATOM 799 C C . ALA A 1 99 ? 5.808 -1.281 -21.379 1.00 78.38 99 ALA A C 1
ATOM 801 O O . ALA A 1 99 ? 5.730 -1.393 -20.154 1.00 78.38 99 ALA A O 1
ATOM 802 N N . PRO A 1 100 ? 4.788 -1.676 -22.179 1.00 79.31 100 PRO A N 1
ATOM 803 C CA . PRO A 1 100 ? 3.532 -2.199 -21.632 1.00 79.31 100 PRO A CA 1
ATOM 804 C C . PRO A 1 100 ? 3.701 -3.522 -20.870 1.00 79.31 100 PRO A C 1
ATOM 806 O O . PRO A 1 100 ? 3.022 -3.753 -19.868 1.00 79.31 100 PRO A O 1
ATOM 809 N N . TRP A 1 101 ? 4.633 -4.376 -21.302 1.00 81.00 101 TRP A N 1
ATOM 810 C CA . TRP A 1 101 ? 4.913 -5.662 -20.659 1.00 81.00 101 TRP A CA 1
ATOM 811 C C . TRP A 1 101 ? 5.693 -5.486 -19.360 1.00 81.00 101 TRP A C 1
ATOM 813 O O . TRP A 1 101 ? 5.347 -6.101 -18.354 1.00 81.00 101 TRP A O 1
ATOM 823 N N . VAL A 1 102 ? 6.689 -4.596 -19.346 1.00 81.75 102 VAL A N 1
ATOM 824 C CA . VAL A 1 102 ? 7.454 -4.270 -18.130 1.00 81.75 102 VAL A CA 1
ATOM 825 C C . VAL A 1 102 ? 6.574 -3.567 -17.099 1.00 81.75 102 VAL A C 1
ATOM 827 O O . VAL A 1 102 ? 6.625 -3.904 -15.917 1.00 81.75 102 VAL A O 1
ATOM 830 N N . PHE A 1 103 ? 5.703 -2.657 -17.539 1.00 79.38 103 PHE A N 1
ATOM 831 C CA . PHE A 1 103 ? 4.710 -2.024 -16.673 1.00 79.38 103 PHE A CA 1
ATOM 832 C C . PHE A 1 103 ? 3.758 -3.059 -16.054 1.00 79.38 103 PHE A C 1
ATOM 834 O O . PHE A 1 103 ? 3.595 -3.093 -14.835 1.00 79.38 103 PHE A O 1
ATOM 841 N N . THR A 1 104 ? 3.173 -3.940 -16.875 1.00 81.50 104 THR A N 1
ATOM 842 C CA . THR A 1 104 ? 2.260 -4.996 -16.400 1.00 81.50 104 THR A CA 1
ATOM 843 C C . THR A 1 104 ? 2.968 -5.979 -15.465 1.00 81.50 104 THR A C 1
ATOM 845 O O . THR A 1 104 ? 2.398 -6.379 -14.449 1.00 81.50 104 THR A O 1
ATOM 848 N N . GLY A 1 105 ? 4.225 -6.329 -15.754 1.00 82.69 105 GLY A N 1
ATOM 849 C CA . GLY A 1 105 ? 5.053 -7.168 -14.889 1.00 82.69 105 GLY A CA 1
ATOM 850 C C . GLY A 1 105 ? 5.288 -6.530 -13.520 1.00 82.69 105 GLY A C 1
ATOM 851 O O . GLY A 1 105 ? 5.033 -7.163 -12.496 1.00 82.69 105 GLY A O 1
ATOM 852 N N . ASN A 1 106 ? 5.677 -5.252 -13.488 1.00 82.81 106 ASN A N 1
ATOM 853 C CA . ASN A 1 106 ? 5.884 -4.520 -12.237 1.00 82.81 106 ASN A CA 1
ATOM 854 C C . ASN A 1 106 ? 4.584 -4.333 -11.447 1.00 82.81 106 ASN A C 1
ATOM 856 O O . ASN A 1 106 ? 4.592 -4.467 -10.220 1.00 82.81 106 ASN A O 1
ATOM 860 N N . LEU A 1 107 ? 3.460 -4.087 -12.125 1.00 82.12 107 LEU A N 1
ATOM 861 C CA . LEU A 1 107 ? 2.147 -4.016 -11.486 1.00 82.12 107 LEU A CA 1
ATOM 862 C C . LEU A 1 107 ? 1.769 -5.357 -10.842 1.00 82.12 107 LEU A C 1
ATOM 864 O O . LEU A 1 107 ? 1.374 -5.397 -9.678 1.00 82.12 107 LEU A O 1
ATOM 868 N N . THR A 1 108 ? 1.944 -6.454 -11.580 1.00 84.69 108 THR A N 1
ATOM 869 C CA . THR A 1 108 ? 1.623 -7.810 -11.111 1.00 84.69 108 THR A CA 1
ATOM 870 C C . THR A 1 108 ? 2.500 -8.206 -9.928 1.00 84.69 108 THR A C 1
ATOM 872 O O . THR A 1 108 ? 1.990 -8.695 -8.924 1.00 84.69 108 THR A O 1
ATOM 875 N N . ALA A 1 109 ? 3.805 -7.930 -9.992 1.00 84.19 109 ALA A N 1
ATOM 876 C CA . ALA A 1 109 ? 4.731 -8.205 -8.897 1.00 84.19 109 ALA A CA 1
ATOM 877 C C . ALA A 1 109 ? 4.366 -7.419 -7.625 1.00 84.19 109 ALA A C 1
ATOM 879 O O . ALA A 1 109 ? 4.359 -7.980 -6.528 1.00 84.19 109 ALA A O 1
ATOM 880 N N . ASN A 1 110 ? 4.005 -6.138 -7.765 1.00 83.31 110 ASN A N 1
ATOM 881 C CA . ASN A 1 110 ? 3.543 -5.326 -6.638 1.00 83.31 110 ASN A CA 1
ATOM 882 C C . ASN A 1 110 ? 2.232 -5.855 -6.046 1.00 83.31 110 ASN A C 1
ATOM 884 O O . ASN A 1 110 ? 2.097 -5.912 -4.824 1.00 83.31 110 ASN A O 1
ATOM 888 N N . LEU A 1 111 ? 1.292 -6.281 -6.892 1.00 84.19 111 LEU A N 1
ATOM 889 C CA . LEU A 1 111 ? 0.040 -6.879 -6.443 1.00 84.19 111 LEU A CA 1
ATOM 890 C C . LEU A 1 111 ? 0.284 -8.189 -5.685 1.00 84.19 111 LEU A C 1
ATOM 892 O O . LEU A 1 111 ? -0.219 -8.346 -4.577 1.00 84.19 111 LEU A O 1
ATOM 896 N N . MET A 1 112 ? 1.097 -9.096 -6.234 1.00 85.50 112 MET A N 1
ATOM 897 C CA . MET A 1 112 ? 1.449 -10.358 -5.573 1.00 85.50 112 MET A CA 1
ATOM 898 C C . MET A 1 112 ? 2.127 -10.117 -4.226 1.00 85.50 112 MET A C 1
ATOM 900 O O . MET A 1 112 ? 1.800 -10.788 -3.250 1.00 85.50 112 MET A O 1
ATOM 904 N N . ARG A 1 113 ? 3.028 -9.131 -4.145 1.00 85.81 113 ARG A N 1
ATOM 905 C CA . ARG A 1 113 ? 3.655 -8.725 -2.883 1.00 85.81 113 ARG A CA 1
ATOM 906 C C . ARG A 1 113 ? 2.616 -8.245 -1.872 1.00 85.81 113 ARG A C 1
ATOM 908 O O . ARG A 1 113 ? 2.671 -8.671 -0.724 1.00 85.81 113 ARG A O 1
ATOM 915 N N . ASN A 1 114 ? 1.683 -7.385 -2.284 1.00 83.94 114 ASN A N 1
ATOM 916 C CA . ASN A 1 114 ? 0.630 -6.881 -1.400 1.00 83.94 114 ASN A CA 1
ATOM 917 C C . ASN A 1 114 ? -0.253 -8.023 -0.880 1.00 83.94 114 ASN A C 1
ATOM 919 O O . ASN A 1 114 ? -0.467 -8.108 0.326 1.00 83.94 114 ASN A O 1
ATOM 923 N N . VAL A 1 115 ? -0.677 -8.936 -1.760 1.00 83.50 115 VAL A N 1
ATOM 924 C CA . VAL A 1 115 ? -1.480 -10.114 -1.396 1.00 83.50 115 VAL A CA 1
ATOM 925 C C . VAL A 1 115 ? -0.719 -11.023 -0.433 1.00 83.50 115 VAL A C 1
ATOM 927 O O . VAL A 1 115 ? -1.245 -11.369 0.620 1.00 83.50 115 VAL A O 1
ATOM 930 N N . TRP A 1 116 ? 0.529 -11.375 -0.751 1.00 85.44 116 TRP A N 1
ATOM 931 C CA . TRP A 1 116 ? 1.351 -12.238 0.098 1.00 85.44 116 TRP A CA 1
ATOM 932 C C . TRP A 1 116 ? 1.583 -11.622 1.479 1.00 85.44 116 TRP A C 1
ATOM 934 O O . TRP A 1 116 ? 1.362 -12.280 2.493 1.00 85.44 116 TRP A O 1
ATOM 944 N N . SER A 1 117 ? 1.993 -10.350 1.531 1.00 81.12 117 SER A N 1
ATOM 945 C CA . SER A 1 117 ? 2.207 -9.637 2.792 1.00 81.12 117 SER A CA 1
ATOM 946 C C . SER A 1 117 ? 0.922 -9.524 3.611 1.00 81.12 117 SER A C 1
ATOM 948 O O . SER A 1 117 ? 0.966 -9.738 4.820 1.00 81.12 117 SER A O 1
ATOM 950 N N . TYR A 1 118 ? -0.214 -9.246 2.965 1.00 81.62 118 TYR A N 1
ATOM 951 C CA . TYR A 1 118 ? -1.516 -9.248 3.625 1.00 81.62 118 TYR A CA 1
ATOM 952 C C . TYR A 1 118 ? -1.823 -10.620 4.229 1.00 81.62 118 TYR A C 1
ATOM 954 O O . TYR A 1 118 ? -2.141 -10.689 5.410 1.00 81.62 118 TYR A O 1
ATOM 962 N N . MET A 1 119 ? -1.666 -11.703 3.460 1.00 80.69 119 MET A N 1
ATOM 963 C CA . MET A 1 119 ? -1.943 -13.063 3.929 1.00 80.69 119 MET A CA 1
ATOM 964 C C . MET A 1 119 ? -1.086 -13.442 5.136 1.00 80.69 119 MET A C 1
ATOM 966 O O . MET A 1 119 ? -1.639 -13.837 6.153 1.00 80.69 119 MET A O 1
ATOM 970 N N . ILE A 1 120 ? 0.241 -13.293 5.071 1.00 79.94 120 ILE A N 1
ATOM 971 C CA . ILE A 1 120 ? 1.113 -13.722 6.181 1.00 79.94 120 ILE A CA 1
ATOM 972 C C . ILE A 1 120 ? 0.876 -12.909 7.461 1.00 79.94 120 ILE A C 1
ATOM 974 O O . ILE A 1 120 ? 1.014 -13.448 8.555 1.00 79.94 120 ILE A O 1
ATOM 978 N N . ILE A 1 121 ? 0.511 -11.629 7.333 1.00 74.44 121 ILE A N 1
ATOM 979 C CA . ILE A 1 121 ? 0.242 -10.763 8.482 1.00 74.44 121 ILE A CA 1
ATOM 980 C C . ILE A 1 121 ? -1.144 -11.076 9.038 1.00 74.44 121 ILE A C 1
ATOM 982 O O . ILE A 1 121 ? -1.252 -11.404 10.210 1.00 74.44 121 ILE A O 1
ATOM 986 N N . PHE A 1 122 ? -2.199 -11.053 8.222 1.00 72.62 122 PHE A N 1
ATOM 987 C CA . PHE A 1 122 ? -3.560 -11.295 8.708 1.00 72.62 122 PHE A CA 1
ATOM 988 C C . PHE A 1 122 ? -3.767 -12.727 9.206 1.00 72.62 122 PHE A C 1
ATOM 990 O O . PHE A 1 122 ? -4.370 -12.901 10.259 1.00 72.62 122 PHE A O 1
ATOM 997 N N . CYS A 1 123 ? -3.227 -13.745 8.524 1.00 71.69 123 CYS A N 1
ATOM 998 C CA . CYS A 1 123 ? -3.308 -15.136 8.982 1.00 71.69 123 CYS A CA 1
ATOM 999 C C . CYS A 1 123 ? -2.654 -15.353 10.355 1.00 71.69 123 CYS A C 1
ATOM 1001 O O . CYS A 1 123 ? -3.123 -16.202 11.100 1.00 71.69 123 CYS A O 1
ATOM 1003 N N . GLY A 1 124 ? -1.631 -14.571 10.723 1.00 65.50 124 GLY A N 1
ATOM 1004 C CA . GLY A 1 124 ? -1.015 -14.634 12.056 1.00 65.50 124 GLY A CA 1
ATOM 1005 C C . GLY A 1 124 ? -1.857 -14.025 13.187 1.00 65.50 124 GLY A C 1
ATOM 1006 O O . GLY A 1 124 ? -1.555 -14.256 14.357 1.00 65.50 124 GLY A O 1
ATOM 1007 N N . HIS A 1 125 ? -2.904 -13.269 12.840 1.00 65.94 125 HIS A N 1
ATOM 1008 C CA . HIS A 1 125 ? -3.810 -12.593 13.778 1.00 65.94 125 HIS A CA 1
ATOM 1009 C C . HIS A 1 125 ? -5.216 -13.201 13.798 1.00 65.94 125 HIS A C 1
ATOM 1011 O O . HIS A 1 125 ? -6.105 -12.657 14.454 1.00 65.94 125 HIS A O 1
ATOM 1017 N N . PHE A 1 126 ? -5.434 -14.315 13.091 1.00 64.19 126 PHE A N 1
ATOM 1018 C CA . PHE A 1 126 ? -6.577 -15.176 13.365 1.00 64.19 126 PHE A CA 1
ATOM 1019 C C . PHE A 1 126 ? -6.202 -16.049 14.564 1.00 64.19 126 PHE A C 1
ATOM 1021 O O . PHE A 1 126 ? -5.351 -16.927 14.408 1.00 64.19 126 PHE A O 1
ATOM 1028 N N . PRO A 1 127 ? -6.758 -15.798 15.761 1.00 55.81 127 PRO A N 1
ATOM 1029 C CA . PRO A 1 127 ? -6.608 -16.747 16.850 1.00 55.81 127 PRO A CA 1
ATOM 1030 C C . PRO A 1 127 ? -7.198 -18.089 16.398 1.00 55.81 127 PRO A C 1
ATOM 1032 O O . PRO A 1 127 ? -8.293 -18.126 15.835 1.00 55.81 127 PRO A O 1
ATOM 1035 N N . GLU A 1 128 ? -6.443 -19.174 16.585 1.00 55.25 128 GLU A N 1
ATOM 1036 C CA . GLU A 1 128 ? -7.038 -20.510 16.643 1.00 55.25 128 GLU A CA 1
ATOM 1037 C C . GLU A 1 128 ? -8.020 -20.482 17.822 1.00 55.25 128 GLU A C 1
ATOM 1039 O O . GLU A 1 128 ? -7.661 -19.961 18.880 1.00 55.25 128 GLU A O 1
ATOM 1044 N N . ASP A 1 129 ? -9.258 -20.928 17.600 1.00 47.47 129 ASP A N 1
ATOM 1045 C CA . ASP A 1 129 ? -10.293 -20.999 18.643 1.00 47.47 129 ASP A CA 1
ATOM 1046 C C . ASP A 1 129 ? -9.771 -21.608 19.961 1.00 47.47 129 ASP A C 1
ATOM 1048 O O . ASP A 1 129 ? -9.044 -22.632 19.908 1.00 47.47 129 ASP A O 1
#

pLDDT: mean 71.04, std 10.34, range [47.47, 85.81]

Secondary structure (DSSP, 8-state):
--SSSS-TTT-SSS--SS---STTSPP-GGGGGHHHHHHHHHHTHHHHHHHHHTTHHHHHTTSS-TTTTHHHHHHHHHHHHHHHHIIIIIHHHHHGGGHHHHHHHHHHHHHHHHHHHHHHHHHTTS---

Foldseek 3Di:
DPPDAQDPPRDPLQDDPQEPQDPPDDDDPNNVCRVVSLVCCLQPVVVVVVCVVVVVVCVVVVVDPPVVCVVVVVVSCVVVVVVCCCQQPVVLVVVVVCSVVSNVVSSVVSRVVSNVVSCVSVVSNNDDD